Protein AF-A0AAN6FMN4-F1 (afdb_monomer_lite)

Secondary structure (DSSP, 8-state):
-PPPPPPTT-GGGGS-S---EEEEE----TTT-TTHHHHHHHHHHHHHH-SSPPSEEEEEEE--HHHHHHHHHHHTTT--EEEEEEETTEEEEEEEEESS---------------S--TTS---S---

Organism: NCBI:txid329885

InterPro domains:
  IPR005135 Endonuclease/exonuclease/phosphatase [PF03372] (22-122)
  IPR036691 Endonuclease/exonuclease/phosphatase superfamily [G3DSA:3.60.10.10] (15-127)
  IPR036691 Endonuclease/exonuclease/phosphatase superfamily [SSF56219] (17-119)
  IPR038772 Sphingomyelinase C/Sphingomyelin phosphodiesterase 2-like [PTHR16320] (18-121)

Radius of gyration: 19.5 Å; chains: 1; bounding box: 45×34×64 Å

Foldseek 3Di:
DDDDPPDPPDCVVVDDPDAAEEEDELLQPPPPDDCSLVSLLVVLQCQQPDPVHHAKYKYAQQWDPVSVVSSCVSCCVRFVDKDFAQDPPITPRIMMTGNDHDPDDDDDDDPPPDDPDPPDDPDPDDDD

pLDDT: mean 77.31, std 17.53, range [31.77, 95.56]

Sequence (128 aa):
MAAHPPNPNNPLLHLPPSLRIISLNCWGLKFISTHRSARLLEIGRQLAQASPTPTLVGFQECWTQADYLAIRSLTTHILPYGKFYYSGIFGSGLAILSKWPIEESSMYRYPLNGRPSAFHRGDWRRLR

Structure (mmCIF, N/CA/C/O backbone):
data_AF-A0AAN6FMN4-F1
#
_entry.id   AF-A0AAN6FMN4-F1
#
loop_
_atom_site.group_PDB
_atom_site.id
_atom_site.type_symbol
_atom_site.label_atom_id
_atom_site.label_alt_id
_atom_site.label_comp_id
_atom_site.label_asym_id
_atom_site.label_entity_id
_atom_site.label_seq_id
_atom_site.pdbx_PDB_ins_code
_atom_site.Cartn_x
_atom_site.Cartn_y
_atom_site.Cartn_z
_atom_site.occupancy
_atom_site.B_iso_or_equiv
_atom_site.auth_seq_id
_atom_site.auth_comp_id
_atom_site.auth_asym_id
_atom_site.auth_atom_id
_atom_site.pdbx_PDB_model_num
ATOM 1 N N . MET A 1 1 ? -18.880 19.811 42.339 1.00 45.03 1 MET A N 1
ATOM 2 C CA . MET A 1 1 ? -19.208 19.923 40.902 1.00 45.03 1 MET A CA 1
ATOM 3 C C . MET A 1 1 ? -19.168 18.519 40.317 1.00 45.03 1 MET A C 1
ATOM 5 O O . MET A 1 1 ? -18.083 17.992 40.127 1.00 45.03 1 MET A O 1
ATOM 9 N N . ALA A 1 2 ? -20.318 17.857 40.172 1.00 47.09 2 ALA A N 1
ATOM 10 C CA . ALA A 1 2 ? -20.364 16.516 39.590 1.00 47.09 2 ALA A CA 1
ATOM 11 C C . ALA A 1 2 ? -20.153 16.634 38.075 1.00 47.09 2 ALA A C 1
ATOM 13 O O . ALA A 1 2 ? -20.878 17.378 37.415 1.00 47.09 2 ALA A O 1
ATOM 14 N N . ALA A 1 3 ? -19.137 15.954 37.541 1.00 62.28 3 ALA A N 1
ATOM 15 C CA . ALA A 1 3 ? -18.932 15.855 36.103 1.00 62.28 3 ALA A CA 1
ATOM 16 C C . ALA A 1 3 ? -20.170 15.198 35.476 1.00 62.28 3 ALA A C 1
ATOM 18 O O . ALA A 1 3 ? -20.611 14.137 35.918 1.00 62.28 3 ALA A O 1
ATOM 19 N N . HIS A 1 4 ? -20.762 15.863 34.488 1.00 66.44 4 HIS A N 1
ATOM 20 C CA . HIS A 1 4 ? -21.907 15.346 33.748 1.00 66.44 4 HIS A CA 1
ATOM 21 C C . HIS A 1 4 ? -21.493 14.020 33.075 1.00 66.44 4 HIS A C 1
ATOM 23 O O . HIS A 1 4 ? -20.411 13.986 32.478 1.00 66.44 4 HIS A O 1
ATOM 29 N N . PRO A 1 5 ? -22.272 12.923 33.188 1.00 72.62 5 PRO A N 1
ATOM 30 C CA . PRO A 1 5 ? -21.923 11.664 32.542 1.00 72.62 5 PRO A CA 1
ATOM 31 C C . PRO A 1 5 ? -21.709 11.870 31.035 1.00 72.62 5 PRO A C 1
ATOM 33 O O . PRO A 1 5 ? -22.472 12.612 30.407 1.00 72.62 5 PRO A O 1
ATOM 36 N N . PRO A 1 6 ? -20.673 11.246 30.446 1.00 69.62 6 PRO A N 1
ATOM 37 C CA . PRO A 1 6 ? -20.399 11.377 29.024 1.00 69.62 6 PRO A CA 1
ATOM 38 C C . PRO A 1 6 ? -21.609 10.899 28.220 1.00 69.62 6 PRO A C 1
ATOM 40 O O . PRO A 1 6 ? -22.190 9.854 28.511 1.00 69.62 6 PRO A O 1
ATOM 43 N N . ASN A 1 7 ? -21.993 11.683 27.211 1.00 77.31 7 ASN A N 1
ATOM 44 C CA . ASN A 1 7 ? -23.102 11.359 26.321 1.00 77.31 7 ASN A CA 1
ATOM 45 C C . ASN A 1 7 ? -22.858 9.973 25.680 1.00 77.31 7 ASN A C 1
ATOM 47 O O . ASN A 1 7 ? -21.845 9.818 24.990 1.00 77.31 7 ASN A O 1
ATOM 51 N N . PRO A 1 8 ? -23.756 8.984 25.865 1.00 72.81 8 PRO A N 1
ATOM 52 C CA . PRO A 1 8 ? -23.587 7.636 25.316 1.00 72.81 8 PRO A CA 1
ATOM 53 C C . PRO A 1 8 ? -23.570 7.608 23.780 1.00 72.81 8 PRO A C 1
ATOM 55 O O . PRO A 1 8 ? -23.083 6.647 23.199 1.00 72.81 8 PRO A O 1
ATOM 58 N N . ASN A 1 9 ? -24.029 8.679 23.124 1.00 76.69 9 ASN A N 1
ATOM 59 C CA . ASN A 1 9 ? -23.994 8.840 21.670 1.00 76.69 9 ASN A CA 1
ATOM 60 C C . ASN A 1 9 ? -22.739 9.570 21.166 1.00 76.69 9 ASN A C 1
ATOM 62 O O . ASN A 1 9 ? -22.726 10.051 20.034 1.00 76.69 9 ASN A O 1
ATOM 66 N N . ASN A 1 10 ? -21.696 9.724 21.989 1.00 79.06 10 ASN A N 1
ATOM 67 C CA . ASN A 1 10 ? -20.460 10.352 21.540 1.00 79.06 10 ASN A CA 1
ATOM 68 C C . ASN A 1 10 ? -19.696 9.394 20.601 1.00 79.06 10 ASN A C 1
ATOM 70 O O . ASN A 1 10 ? -19.172 8.384 21.076 1.00 79.06 10 ASN A O 1
ATOM 74 N N . PRO A 1 11 ? -19.552 9.704 19.296 1.00 70.44 11 PRO A N 1
ATOM 75 C CA . PRO A 1 11 ? -18.855 8.832 18.349 1.00 70.44 11 PRO A CA 1
ATOM 76 C C . PRO A 1 11 ? -17.380 8.617 18.716 1.00 70.44 11 PRO A C 1
ATOM 78 O O . PRO A 1 11 ? -16.790 7.614 18.318 1.00 70.44 11 PRO A O 1
ATOM 81 N N . LEU A 1 12 ? -16.792 9.505 19.528 1.00 71.25 12 LEU A N 1
ATOM 82 C CA . LEU A 1 12 ? -15.428 9.345 20.029 1.00 71.25 12 LEU A CA 1
ATOM 83 C C . LEU A 1 12 ? -15.269 8.133 20.964 1.00 71.25 12 LEU A C 1
ATOM 85 O O . LEU A 1 12 ? -14.162 7.617 21.084 1.00 71.25 12 LEU A O 1
ATOM 89 N N . LEU A 1 13 ? -16.354 7.646 21.582 1.00 69.06 13 LEU A N 1
ATOM 90 C CA . LEU A 1 13 ? -16.347 6.430 22.409 1.00 69.06 13 LEU A CA 1
ATOM 91 C C . LEU A 1 13 ? -16.234 5.141 21.573 1.00 69.06 13 LEU A C 1
ATOM 93 O O . LEU A 1 13 ? -15.883 4.096 22.115 1.00 69.06 13 LEU A O 1
ATOM 97 N N . HIS A 1 14 ? -16.509 5.207 20.265 1.00 70.94 14 HIS A N 1
ATOM 98 C CA . HIS A 1 14 ? -16.454 4.067 19.341 1.00 70.94 14 HIS A CA 1
ATOM 99 C C . HIS A 1 14 ? -15.178 4.028 18.488 1.00 70.94 14 HIS A C 1
ATOM 101 O O . HIS A 1 14 ? -15.009 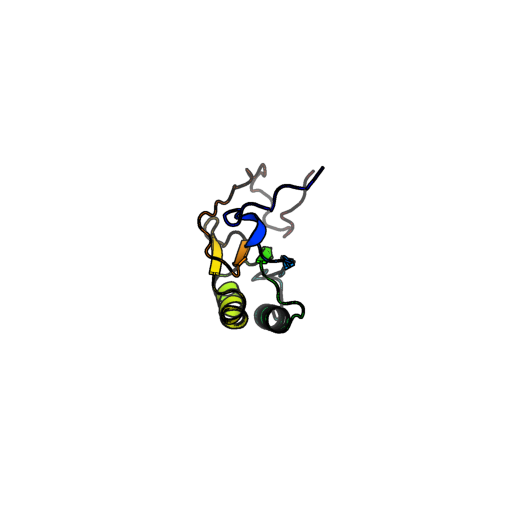3.118 17.672 1.00 70.94 14 HIS A O 1
ATOM 107 N N . LEU A 1 15 ? -14.278 5.003 18.648 1.00 74.56 15 LEU A N 1
ATOM 108 C CA . LEU A 1 15 ? -13.021 5.032 17.909 1.00 74.56 15 LEU A CA 1
ATOM 109 C C . LEU A 1 15 ? -12.096 3.891 18.359 1.00 74.56 15 LEU A C 1
ATOM 111 O O . LEU A 1 15 ? -12.037 3.568 19.548 1.00 74.56 15 LEU A O 1
ATOM 115 N N . PRO A 1 16 ? -11.338 3.283 17.428 1.00 73.56 16 PRO A N 1
ATOM 116 C CA . PRO A 1 16 ? -10.345 2.291 17.796 1.00 73.56 16 PRO A CA 1
ATOM 117 C C . PRO A 1 16 ? -9.306 2.918 18.743 1.00 73.56 16 PRO A C 1
ATOM 119 O O . PRO A 1 16 ? -8.842 4.032 18.492 1.00 73.56 16 PRO A O 1
ATOM 122 N N . PRO A 1 17 ? -8.892 2.202 19.802 1.00 77.19 17 PRO A N 1
ATOM 123 C CA . PRO A 1 17 ? -7.992 2.739 20.824 1.00 77.19 17 PRO A CA 1
ATOM 124 C C . PRO A 1 17 ? -6.565 2.978 20.306 1.00 77.19 17 PRO A C 1
ATOM 126 O O . PRO A 1 17 ? -5.790 3.688 20.941 1.00 77.19 17 PRO A O 1
ATOM 129 N N . SER A 1 18 ? -6.195 2.382 19.167 1.00 84.75 18 SER A N 1
ATOM 130 C CA . SER A 1 18 ? -4.892 2.572 18.535 1.00 84.75 18 SER A CA 1
ATOM 131 C C . SER A 1 18 ? -4.961 2.439 17.012 1.00 84.75 18 SER A C 1
ATOM 133 O O . SER A 1 18 ? -5.748 1.666 16.458 1.00 84.75 18 SER A O 1
ATOM 135 N N . LEU A 1 19 ? -4.110 3.211 16.332 1.00 89.44 19 LEU A N 1
ATOM 136 C CA . LEU A 1 19 ? -3.952 3.212 14.882 1.00 89.44 19 LEU A CA 1
ATOM 137 C C . LEU A 1 19 ? -2.482 2.942 14.551 1.00 89.44 19 LEU A C 1
ATOM 139 O O . LEU A 1 19 ? -1.598 3.649 15.035 1.00 89.44 19 LEU A O 1
ATOM 143 N N . ARG A 1 20 ? -2.211 1.938 13.713 1.00 92.25 20 ARG A N 1
ATOM 144 C CA . ARG A 1 20 ? -0.854 1.623 13.250 1.00 92.25 20 ARG A CA 1
ATOM 145 C C . ARG A 1 20 ? -0.756 1.853 11.751 1.00 92.25 20 ARG A C 1
ATOM 147 O O . ARG A 1 20 ? -1.309 1.089 10.959 1.00 92.25 20 ARG A O 1
ATOM 154 N N . ILE A 1 21 ? -0.024 2.897 11.379 1.00 93.94 21 ILE A N 1
ATOM 155 C CA . ILE A 1 21 ? 0.197 3.285 9.987 1.00 93.94 21 ILE A CA 1
ATOM 156 C C . ILE A 1 21 ? 1.616 2.900 9.576 1.00 93.94 21 ILE A C 1
ATOM 158 O O . ILE A 1 21 ? 2.574 3.215 10.279 1.00 93.94 21 ILE A O 1
ATOM 162 N N . ILE A 1 22 ? 1.752 2.244 8.427 1.00 94.50 22 ILE A N 1
ATOM 163 C CA . ILE A 1 22 ? 3.045 1.959 7.799 1.00 94.50 22 ILE A CA 1
ATOM 164 C C . ILE A 1 22 ? 3.127 2.729 6.486 1.00 94.50 22 ILE A C 1
ATOM 166 O O . ILE A 1 22 ? 2.208 2.677 5.676 1.00 94.50 22 ILE A O 1
ATOM 170 N N . SER A 1 23 ? 4.247 3.406 6.255 1.00 93.94 23 SER A N 1
ATOM 171 C CA . SER A 1 23 ? 4.612 3.949 4.948 1.00 93.94 23 SER A CA 1
ATOM 172 C C . SER A 1 23 ? 5.890 3.259 4.495 1.00 93.94 23 SER A C 1
ATOM 174 O O . SER A 1 23 ? 6.888 3.305 5.214 1.00 93.94 23 SER A O 1
ATOM 176 N N . LEU A 1 24 ? 5.856 2.589 3.344 1.00 92.31 24 LEU A N 1
ATOM 177 C CA . LEU A 1 24 ? 6.972 1.788 2.856 1.00 92.31 24 LEU A CA 1
ATOM 178 C C . LEU A 1 24 ? 7.262 2.064 1.383 1.00 92.31 24 LEU A C 1
ATOM 180 O O . LEU A 1 24 ? 6.424 1.841 0.510 1.00 92.31 24 LEU A O 1
ATOM 184 N N . ASN A 1 25 ? 8.507 2.434 1.102 1.00 89.44 25 ASN A N 1
ATOM 185 C CA . ASN A 1 25 ? 9.040 2.412 -0.247 1.00 89.44 25 ASN A CA 1
ATOM 186 C C . ASN A 1 25 ? 9.473 0.981 -0.598 1.00 89.44 25 ASN A C 1
ATOM 188 O O . ASN A 1 25 ? 10.341 0.405 0.056 1.00 89.44 25 ASN A O 1
ATOM 192 N N . CYS A 1 26 ? 8.851 0.394 -1.619 1.00 82.69 26 CYS A N 1
ATOM 193 C CA . CYS A 1 26 ? 9.054 -1.005 -1.986 1.00 82.69 26 CYS A CA 1
ATOM 194 C C . CYS A 1 26 ? 10.129 -1.217 -3.060 1.00 82.69 26 CYS A C 1
ATOM 196 O O . CYS A 1 26 ? 10.473 -2.366 -3.364 1.00 82.69 26 CYS A O 1
ATOM 198 N N . TRP A 1 27 ? 10.666 -0.137 -3.638 1.00 78.00 27 TRP A N 1
ATOM 199 C CA . TRP A 1 27 ? 11.674 -0.178 -4.698 1.00 78.00 27 TRP A CA 1
ATOM 200 C C . TRP A 1 27 ? 11.295 -1.148 -5.835 1.00 78.00 27 TRP A C 1
ATOM 202 O O . TRP A 1 27 ? 12.058 -2.043 -6.207 1.00 78.00 27 TRP A O 1
ATOM 212 N N . GLY A 1 28 ? 10.086 -1.027 -6.385 1.00 65.25 28 GLY A N 1
ATOM 213 C CA . GLY A 1 28 ? 9.547 -1.934 -7.407 1.00 65.25 28 GLY A CA 1
ATOM 214 C C . GLY A 1 28 ? 10.059 -1.681 -8.832 1.00 65.25 28 GLY A C 1
ATOM 215 O O . GLY A 1 28 ? 9.326 -1.936 -9.788 1.00 65.25 28 GLY A O 1
ATOM 216 N N . LEU A 1 29 ? 11.254 -1.106 -9.014 1.00 69.25 29 LEU A N 1
ATOM 217 C CA . LEU A 1 29 ? 11.752 -0.689 -10.333 1.00 69.25 29 LEU A CA 1
ATOM 218 C C . LEU A 1 29 ? 11.917 -1.902 -11.262 1.00 69.25 29 LEU A C 1
ATOM 220 O O . LEU A 1 29 ? 12.803 -2.740 -11.078 1.00 69.25 29 LEU A O 1
ATOM 224 N N . LYS A 1 30 ? 11.053 -1.975 -12.286 1.00 57.81 30 LYS A N 1
ATOM 225 C CA . LYS A 1 30 ? 10.892 -3.130 -13.187 1.00 57.81 30 LYS A CA 1
ATOM 226 C C . LYS A 1 30 ? 12.169 -3.526 -13.943 1.00 57.81 30 LYS A C 1
ATOM 228 O O . LYS A 1 30 ? 12.294 -4.694 -14.292 1.00 57.81 30 LYS A O 1
ATOM 233 N N . PHE A 1 31 ? 13.100 -2.594 -14.156 1.00 53.56 31 PHE A N 1
ATOM 234 C CA . PHE A 1 31 ? 14.268 -2.781 -15.029 1.00 53.56 31 PHE A CA 1
ATOM 235 C C . PHE A 1 31 ? 15.629 -2.763 -14.318 1.00 53.56 31 PHE A C 1
ATOM 237 O O . PHE A 1 31 ? 16.641 -2.970 -14.973 1.00 53.56 31 PHE A O 1
ATOM 244 N N . ILE A 1 32 ? 15.670 -2.525 -13.001 1.00 57.44 32 ILE A N 1
ATOM 245 C CA . ILE A 1 32 ? 16.935 -2.391 -12.248 1.00 57.44 32 ILE A CA 1
ATOM 246 C C . ILE A 1 32 ? 17.038 -3.431 -11.119 1.00 57.44 32 ILE A C 1
ATOM 248 O O . ILE A 1 32 ? 18.135 -3.815 -10.731 1.00 57.44 32 ILE A O 1
ATOM 252 N N . SER A 1 33 ? 15.914 -3.933 -10.592 1.00 57.47 33 SER A N 1
ATOM 253 C CA . SER A 1 33 ? 15.930 -4.822 -9.424 1.00 57.47 33 SER A CA 1
ATOM 254 C C . SER A 1 33 ? 15.858 -6.301 -9.818 1.00 57.47 33 SER A C 1
ATOM 256 O O . SER A 1 33 ? 14.782 -6.838 -10.103 1.00 57.47 33 SER A O 1
ATOM 258 N N . THR A 1 34 ? 17.000 -6.985 -9.770 1.00 54.94 34 THR A N 1
ATOM 259 C CA . THR A 1 34 ? 17.076 -8.452 -9.724 1.00 54.94 34 THR A CA 1
ATOM 260 C C . THR A 1 34 ? 16.316 -8.934 -8.473 1.00 54.94 34 THR A C 1
ATOM 262 O O . THR A 1 34 ? 16.477 -8.368 -7.395 1.00 54.94 34 THR A O 1
ATOM 265 N N . HIS A 1 35 ? 15.430 -9.929 -8.606 1.00 68.75 35 HIS A N 1
ATOM 266 C CA . HIS A 1 35 ? 14.561 -10.468 -7.532 1.00 68.75 35 HIS A CA 1
ATOM 267 C C . HIS A 1 35 ? 13.411 -9.577 -7.007 1.00 68.75 35 HIS A C 1
ATOM 269 O O . HIS A 1 35 ? 12.902 -9.825 -5.909 1.00 68.75 35 HIS A O 1
ATOM 275 N N . ARG A 1 36 ? 12.920 -8.600 -7.789 1.00 74.94 36 ARG A N 1
ATOM 276 C CA . ARG A 1 36 ? 11.758 -7.751 -7.424 1.00 74.94 36 ARG A CA 1
ATOM 277 C C . ARG A 1 36 ? 10.579 -8.539 -6.830 1.00 74.94 36 ARG A C 1
ATOM 279 O O . ARG A 1 36 ? 10.125 -8.221 -5.736 1.00 74.94 36 ARG A O 1
ATOM 286 N N . SER A 1 37 ? 10.110 -9.577 -7.525 1.00 77.25 37 SER A N 1
ATOM 287 C CA . SER A 1 37 ? 8.925 -10.340 -7.109 1.00 77.25 37 SER A CA 1
ATOM 288 C C . SER A 1 37 ? 9.116 -11.033 -5.758 1.00 77.25 37 SER A C 1
ATOM 290 O O . SER A 1 37 ? 8.210 -11.018 -4.933 1.00 77.25 37 SER A O 1
ATOM 292 N N . ALA A 1 38 ? 10.304 -11.593 -5.503 1.00 83.38 38 ALA A N 1
ATOM 293 C CA . ALA A 1 38 ? 10.608 -12.257 -4.236 1.00 83.38 38 ALA A CA 1
ATOM 294 C C . ALA A 1 38 ? 10.595 -11.262 -3.066 1.00 83.38 38 ALA A C 1
ATOM 296 O O . ALA A 1 38 ? 9.994 -11.543 -2.032 1.00 83.38 38 ALA A O 1
ATOM 297 N N . ARG A 1 39 ? 11.175 -10.066 -3.252 1.00 85.25 39 ARG A N 1
ATOM 298 C CA . ARG A 1 39 ? 11.159 -9.019 -2.218 1.00 85.25 39 ARG A CA 1
ATOM 299 C C . ARG A 1 39 ? 9.751 -8.542 -1.893 1.00 85.25 39 ARG A C 1
ATOM 301 O O . ARG A 1 39 ? 9.430 -8.373 -0.724 1.00 85.25 39 ARG A O 1
ATOM 308 N N . LEU A 1 40 ? 8.913 -8.312 -2.903 1.00 85.62 40 LEU A N 1
ATOM 309 C CA . LEU A 1 40 ? 7.554 -7.819 -2.664 1.00 85.62 40 LEU A CA 1
ATOM 310 C C . LEU A 1 40 ? 6.654 -8.870 -2.017 1.00 85.62 40 LEU A C 1
ATOM 312 O O . LEU A 1 40 ? 5.851 -8.530 -1.151 1.00 85.62 40 LEU A O 1
ATOM 316 N N . LEU A 1 41 ? 6.829 -10.142 -2.378 1.00 88.56 41 LEU A N 1
ATOM 317 C CA . LEU A 1 41 ? 6.174 -11.247 -1.681 1.00 88.56 41 LEU A CA 1
ATOM 318 C C . LEU A 1 41 ? 6.591 -11.301 -0.210 1.00 88.56 41 LEU A C 1
ATOM 320 O O . LEU A 1 41 ? 5.733 -11.455 0.658 1.00 88.56 41 LEU A O 1
ATOM 324 N N . GLU A 1 42 ? 7.882 -11.129 0.079 1.00 90.44 42 GLU A N 1
ATOM 325 C CA . GLU A 1 42 ? 8.365 -11.121 1.459 1.00 90.44 42 GLU A CA 1
ATOM 326 C C . GLU A 1 42 ? 7.860 -9.905 2.240 1.00 90.44 42 GLU A C 1
ATOM 328 O O . GLU A 1 42 ? 7.391 -10.054 3.362 1.00 90.44 42 GLU A O 1
ATOM 333 N N . ILE A 1 43 ? 7.825 -8.719 1.627 1.00 90.12 43 ILE A N 1
ATOM 334 C CA . ILE A 1 43 ? 7.197 -7.531 2.226 1.00 90.12 43 ILE A CA 1
ATOM 335 C C . ILE A 1 43 ? 5.733 -7.816 2.584 1.00 90.12 43 ILE A C 1
ATOM 337 O O . ILE A 1 43 ? 5.301 -7.499 3.691 1.00 90.12 43 ILE A O 1
ATOM 341 N N . GLY A 1 44 ? 4.973 -8.446 1.684 1.00 90.69 44 GLY A N 1
ATOM 342 C CA . GLY A 1 44 ? 3.592 -8.845 1.959 1.00 90.69 44 GLY A CA 1
ATOM 343 C C . GLY A 1 44 ? 3.476 -9.817 3.139 1.00 90.69 44 GLY A C 1
ATOM 344 O O . GLY A 1 44 ? 2.603 -9.640 3.990 1.00 90.69 44 GLY A O 1
ATOM 345 N N . ARG A 1 45 ? 4.380 -10.801 3.238 1.00 92.62 45 ARG A N 1
ATOM 346 C CA . ARG A 1 45 ? 4.433 -11.744 4.371 1.00 92.62 45 ARG A CA 1
ATOM 347 C C . ARG A 1 45 ? 4.765 -11.058 5.692 1.00 92.62 45 ARG A C 1
ATOM 349 O O . ARG A 1 45 ? 4.065 -11.280 6.677 1.00 92.62 45 ARG A O 1
ATOM 356 N N . GLN A 1 46 ? 5.776 -10.196 5.700 1.00 93.19 46 GLN A N 1
ATOM 357 C CA . GLN A 1 46 ? 6.177 -9.432 6.882 1.00 93.19 46 GLN A CA 1
ATOM 358 C C . GLN A 1 46 ? 5.041 -8.526 7.365 1.00 93.19 46 GLN A C 1
ATOM 360 O O . GLN A 1 46 ? 4.783 -8.444 8.560 1.00 93.19 46 GLN A O 1
ATOM 365 N N . LEU A 1 47 ? 4.301 -7.894 6.447 1.00 91.88 47 LEU A N 1
ATOM 366 C CA . LEU A 1 47 ? 3.128 -7.088 6.797 1.00 91.88 47 LEU A CA 1
ATOM 367 C C . LEU A 1 47 ? 1.992 -7.924 7.394 1.00 91.88 47 LEU A C 1
ATOM 369 O O . LEU A 1 47 ? 1.370 -7.482 8.357 1.00 91.88 47 LEU A O 1
ATOM 373 N N . ALA A 1 48 ? 1.741 -9.116 6.848 1.00 91.62 48 ALA A N 1
ATOM 374 C CA . ALA A 1 48 ? 0.739 -10.047 7.361 1.00 91.62 48 ALA A CA 1
ATOM 375 C C . ALA A 1 48 ? 1.065 -10.559 8.775 1.00 91.62 48 ALA A C 1
ATOM 377 O O . ALA A 1 48 ? 0.167 -10.708 9.599 1.00 91.62 48 ALA A O 1
ATOM 378 N N . GLN A 1 49 ? 2.345 -10.807 9.064 1.00 92.44 49 GLN A N 1
ATOM 379 C CA . GLN A 1 49 ? 2.808 -11.343 10.350 1.00 92.44 49 GLN A CA 1
ATOM 380 C C . GLN A 1 49 ? 3.184 -10.260 11.369 1.00 92.44 49 GLN A C 1
ATOM 382 O O . GLN A 1 49 ? 3.481 -10.574 12.522 1.00 92.44 49 GLN A O 1
ATOM 387 N N . ALA A 1 50 ? 3.190 -8.985 10.971 1.00 90.81 50 ALA A N 1
ATOM 388 C CA . ALA A 1 50 ? 3.623 -7.908 11.843 1.00 90.81 50 ALA A CA 1
ATOM 389 C C . ALA A 1 50 ? 2.711 -7.780 13.073 1.00 90.81 50 ALA A C 1
ATOM 391 O O . ALA A 1 50 ? 1.500 -7.583 12.957 1.00 90.81 50 ALA A O 1
ATOM 392 N N . SER A 1 51 ? 3.330 -7.799 14.253 1.00 88.19 51 SER A N 1
ATOM 393 C CA . SER A 1 51 ? 2.693 -7.487 15.530 1.00 88.19 51 SER A CA 1
ATOM 394 C C . SER A 1 51 ? 3.297 -6.196 16.094 1.00 88.19 51 SER A C 1
ATOM 396 O O . SER A 1 51 ? 4.523 -6.111 16.196 1.00 88.19 51 SER A O 1
ATOM 398 N N . PRO A 1 52 ? 2.493 -5.169 16.431 1.00 89.44 52 PRO A N 1
ATOM 399 C CA . PRO A 1 52 ? 1.029 -5.101 16.330 1.00 89.44 52 PRO A CA 1
ATOM 400 C C . PRO A 1 52 ? 0.531 -5.055 14.876 1.00 89.44 52 PRO A C 1
ATOM 402 O O . PRO A 1 52 ? 1.218 -4.515 14.014 1.00 89.44 52 PRO A O 1
ATOM 405 N N . THR A 1 53 ? -0.667 -5.564 14.581 1.00 91.06 53 THR A N 1
ATOM 406 C CA . THR A 1 53 ? -1.206 -5.581 13.206 1.00 91.06 53 THR A CA 1
ATOM 407 C C . THR A 1 53 ? -1.371 -4.161 12.645 1.00 91.06 53 THR A C 1
ATOM 409 O O . THR A 1 53 ? -1.939 -3.300 13.322 1.00 91.06 53 THR A O 1
ATOM 412 N N . PRO A 1 54 ? -0.881 -3.872 11.424 1.00 93.19 54 PRO A N 1
ATOM 413 C CA . PRO A 1 54 ? -1.087 -2.572 10.800 1.00 93.19 54 PRO A CA 1
ATOM 414 C C . PRO A 1 54 ? -2.556 -2.371 10.413 1.00 93.19 54 PRO A C 1
ATOM 416 O O . PRO A 1 54 ? -3.226 -3.296 9.963 1.00 93.19 54 PRO A O 1
ATOM 419 N N . THR A 1 55 ? -3.050 -1.144 10.563 1.00 93.69 55 THR A N 1
ATOM 420 C CA . THR A 1 55 ? -4.419 -0.751 10.188 1.00 93.69 55 THR A CA 1
ATOM 421 C C . THR A 1 55 ? -4.467 0.013 8.866 1.00 93.69 55 THR A C 1
ATOM 423 O O . THR A 1 55 ? -5.503 0.025 8.201 1.00 93.69 55 THR A O 1
ATOM 426 N N . LEU A 1 56 ? -3.352 0.640 8.479 1.00 94.00 56 LEU A N 1
ATOM 427 C CA . LEU A 1 56 ? -3.184 1.343 7.210 1.00 94.00 56 LEU A CA 1
ATOM 428 C C . LEU A 1 56 ? -1.750 1.151 6.705 1.00 94.00 56 LEU A C 1
ATOM 430 O O . LEU A 1 56 ? -0.796 1.296 7.470 1.00 94.00 56 LEU A O 1
ATOM 434 N N . VAL A 1 57 ? -1.590 0.842 5.422 1.00 95.56 57 VAL A N 1
ATOM 435 C CA . VAL A 1 57 ? -0.281 0.696 4.776 1.00 95.56 57 VAL A CA 1
ATOM 436 C C . VAL A 1 57 ? -0.267 1.495 3.481 1.00 95.56 57 VAL A C 1
ATOM 438 O O . VAL A 1 57 ? -1.092 1.268 2.600 1.00 95.56 57 VAL A O 1
ATOM 441 N N . GLY A 1 58 ? 0.672 2.426 3.359 1.00 94.38 58 GLY A N 1
ATOM 442 C CA . GLY A 1 58 ? 0.965 3.160 2.134 1.00 94.38 58 GLY A CA 1
ATOM 443 C C . GLY A 1 58 ? 2.243 2.639 1.486 1.00 94.38 58 GLY A C 1
ATOM 444 O O . GLY A 1 58 ? 3.266 2.493 2.150 1.00 94.38 58 GLY A O 1
ATOM 445 N N . PHE A 1 59 ? 2.191 2.391 0.184 1.00 92.88 59 PHE A N 1
ATOM 446 C CA . PHE A 1 59 ? 3.319 1.944 -0.619 1.00 92.88 59 PHE A CA 1
ATOM 447 C C . PHE A 1 59 ? 3.801 3.041 -1.561 1.00 92.88 59 PHE A C 1
ATOM 449 O O . PHE A 1 59 ? 2.992 3.683 -2.235 1.00 92.88 59 PHE A O 1
ATOM 456 N N . GLN A 1 60 ? 5.120 3.200 -1.650 1.00 91.00 60 GLN A N 1
ATOM 457 C CA . GLN A 1 60 ? 5.795 3.992 -2.676 1.00 91.00 60 GLN A CA 1
ATOM 458 C C . GLN A 1 60 ? 6.637 3.096 -3.584 1.00 91.00 60 GLN A C 1
ATOM 460 O O . GLN A 1 60 ? 7.073 2.015 -3.195 1.00 91.00 60 GLN A O 1
ATOM 465 N N . GLU A 1 61 ? 6.861 3.561 -4.811 1.00 86.81 61 GLU A N 1
ATOM 466 C CA . GLU A 1 61 ? 7.560 2.818 -5.864 1.00 86.81 61 GLU A CA 1
ATOM 467 C C . GLU A 1 61 ? 6.956 1.432 -6.163 1.00 86.81 61 GLU A C 1
ATOM 469 O O . GLU A 1 61 ? 7.651 0.515 -6.602 1.00 86.81 61 GLU A O 1
ATOM 474 N N . CYS A 1 62 ? 5.646 1.267 -5.963 1.00 85.75 62 CYS A N 1
ATOM 475 C CA . CYS A 1 62 ? 4.892 0.095 -6.403 1.00 85.75 62 CYS A CA 1
ATOM 476 C C . CYS A 1 62 ? 4.475 0.284 -7.871 1.00 85.75 62 CYS A C 1
ATOM 478 O O . CYS A 1 62 ? 3.410 0.818 -8.175 1.00 85.75 62 CYS A O 1
ATOM 480 N N . TRP A 1 63 ? 5.368 -0.063 -8.799 1.00 82.88 63 TRP A N 1
ATOM 481 C CA . TRP A 1 63 ? 5.229 0.315 -10.212 1.00 82.88 63 TRP A CA 1
ATOM 482 C C . TRP A 1 63 ? 4.286 -0.571 -11.027 1.00 82.88 63 TRP A C 1
ATOM 484 O O . TRP A 1 63 ? 3.765 -0.116 -12.047 1.00 82.88 63 TRP A O 1
ATOM 494 N N . THR A 1 64 ? 4.077 -1.828 -10.625 1.00 82.88 64 THR A N 1
ATOM 495 C CA . THR A 1 64 ? 3.301 -2.791 -11.417 1.00 82.88 64 THR A CA 1
ATOM 496 C C . THR A 1 64 ? 2.075 -3.300 -10.667 1.00 82.88 64 THR A C 1
ATOM 498 O O . THR A 1 64 ? 2.098 -3.514 -9.457 1.00 82.88 64 THR A O 1
ATOM 501 N N . GLN A 1 65 ? 0.990 -3.533 -11.407 1.00 85.38 65 GLN A N 1
ATOM 502 C CA . GLN A 1 65 ? -0.242 -4.073 -10.836 1.00 85.38 65 GLN A CA 1
ATOM 503 C C . GLN A 1 65 ? -0.057 -5.509 -10.328 1.00 85.38 65 GLN A C 1
ATOM 505 O O . GLN A 1 65 ? -0.633 -5.869 -9.309 1.00 85.38 65 GLN A O 1
ATOM 510 N N . ALA A 1 66 ? 0.765 -6.319 -11.002 1.00 85.31 66 ALA A N 1
ATOM 511 C CA . ALA A 1 66 ? 1.057 -7.688 -10.579 1.00 85.31 66 ALA A CA 1
ATOM 512 C C . ALA A 1 66 ? 1.703 -7.724 -9.185 1.00 85.31 66 ALA A C 1
ATOM 514 O O . ALA A 1 66 ? 1.294 -8.502 -8.327 1.00 85.31 66 ALA A O 1
ATOM 515 N N . ASP A 1 67 ? 2.659 -6.826 -8.949 1.00 85.38 67 ASP A N 1
ATOM 516 C CA . ASP A 1 67 ? 3.331 -6.660 -7.664 1.00 85.38 67 ASP A CA 1
ATOM 517 C C . ASP A 1 67 ? 2.348 -6.236 -6.555 1.00 85.38 67 ASP A C 1
ATOM 519 O O . ASP A 1 67 ? 2.338 -6.809 -5.465 1.00 85.38 67 ASP A O 1
ATOM 523 N N . TYR A 1 68 ? 1.470 -5.272 -6.852 1.00 89.69 68 TYR A N 1
ATOM 524 C CA . TYR A 1 68 ? 0.405 -4.852 -5.939 1.00 89.69 68 TYR A CA 1
ATOM 525 C C . TYR A 1 68 ? -0.570 -5.993 -5.610 1.00 89.69 68 TYR A C 1
ATOM 527 O O . TYR A 1 68 ? -0.908 -6.199 -4.445 1.00 89.69 68 TYR A O 1
ATOM 535 N N . LEU A 1 69 ? -1.016 -6.747 -6.619 1.00 90.94 69 LEU A N 1
A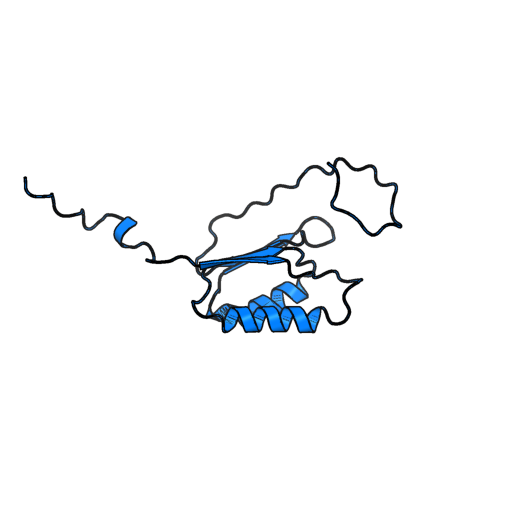TOM 536 C CA . LEU A 1 69 ? -1.941 -7.868 -6.440 1.00 90.94 69 LEU A CA 1
ATOM 537 C C . LEU A 1 69 ? -1.318 -8.988 -5.604 1.00 90.94 69 LEU A C 1
ATOM 539 O O . LEU A 1 69 ? -2.004 -9.557 -4.756 1.00 90.94 69 LEU A O 1
ATOM 543 N N . ALA A 1 70 ? -0.024 -9.263 -5.789 1.00 90.88 70 ALA A N 1
ATOM 544 C CA . ALA A 1 70 ? 0.702 -10.236 -4.981 1.00 90.88 70 ALA A CA 1
ATOM 545 C C . ALA A 1 70 ? 0.691 -9.846 -3.495 1.00 90.88 70 ALA A C 1
ATOM 547 O O . ALA A 1 70 ? 0.275 -10.646 -2.657 1.00 90.88 70 ALA A O 1
ATOM 548 N N . ILE A 1 71 ? 1.048 -8.597 -3.173 1.00 91.38 71 ILE A N 1
ATOM 549 C CA . ILE A 1 71 ? 1.009 -8.092 -1.792 1.00 91.38 71 ILE A CA 1
ATOM 550 C C . ILE A 1 71 ? -0.421 -8.144 -1.245 1.00 91.38 71 ILE A C 1
ATOM 552 O O . ILE A 1 71 ? -0.641 -8.673 -0.157 1.00 91.38 71 ILE A O 1
ATOM 556 N N . ARG A 1 72 ? -1.402 -7.667 -2.020 1.00 92.38 72 ARG A N 1
ATOM 557 C CA . ARG A 1 72 ? -2.812 -7.642 -1.615 1.00 92.38 72 ARG A CA 1
ATOM 558 C C . ARG A 1 72 ? -3.337 -9.037 -1.279 1.00 92.38 72 ARG A C 1
ATOM 560 O O . ARG A 1 72 ? -4.015 -9.187 -0.270 1.00 92.38 72 ARG A O 1
ATOM 567 N N . SER A 1 73 ? -3.007 -10.045 -2.088 1.00 92.88 73 SER A N 1
ATOM 568 C CA . SER A 1 73 ? -3.443 -11.427 -1.847 1.00 92.88 73 SER A CA 1
ATOM 569 C C . SER A 1 73 ? -2.949 -11.969 -0.502 1.00 92.88 73 SER A C 1
ATOM 571 O O . SER A 1 73 ? -3.691 -12.657 0.194 1.00 92.88 73 SER A O 1
ATOM 573 N N . LEU A 1 74 ? -1.733 -11.589 -0.096 1.00 92.69 74 LEU A N 1
ATOM 574 C CA . LEU A 1 74 ? -1.145 -11.991 1.178 1.00 92.69 74 LEU A CA 1
ATOM 575 C C . LEU A 1 74 ? -1.755 -11.222 2.350 1.00 92.69 74 LEU A C 1
ATOM 577 O O . LEU A 1 74 ? -2.000 -11.811 3.395 1.00 92.69 74 LEU A O 1
ATOM 581 N N . THR A 1 75 ? -2.034 -9.929 2.190 1.00 93.12 75 THR A N 1
ATOM 582 C CA . THR A 1 75 ? -2.510 -9.063 3.281 1.00 93.12 75 THR A CA 1
ATOM 583 C C . THR A 1 75 ? -4.034 -8.948 3.371 1.00 93.12 75 THR A C 1
ATOM 585 O O . THR A 1 75 ? -4.528 -8.274 4.268 1.00 93.12 75 THR A O 1
ATOM 588 N N . THR A 1 76 ? -4.806 -9.582 2.482 1.00 93.12 76 THR A N 1
ATOM 589 C CA . THR A 1 76 ? -6.276 -9.427 2.411 1.00 93.12 76 THR A CA 1
ATOM 590 C C . THR A 1 76 ? -6.994 -9.742 3.728 1.00 93.12 76 THR A C 1
ATOM 592 O O . THR A 1 76 ? -8.007 -9.120 4.031 1.00 93.12 76 THR A O 1
ATOM 595 N N . HIS A 1 77 ? -6.467 -10.673 4.524 1.00 92.00 77 HIS A N 1
ATOM 596 C CA . HIS A 1 77 ? -7.056 -11.082 5.801 1.00 92.00 77 HIS A CA 1
ATOM 597 C C . HIS A 1 77 ? -6.905 -10.028 6.915 1.00 92.00 77 HIS A C 1
ATOM 599 O O . HIS A 1 77 ? -7.716 -10.005 7.835 1.00 92.00 77 HIS A O 1
ATOM 605 N N . ILE A 1 78 ? -5.903 -9.141 6.827 1.00 92.81 78 ILE A N 1
ATOM 606 C CA . ILE A 1 78 ? -5.701 -8.025 7.772 1.00 92.81 78 ILE A CA 1
ATOM 607 C C . ILE A 1 78 ? -6.188 -6.681 7.216 1.00 92.81 78 ILE A C 1
ATOM 609 O O . ILE A 1 78 ? -6.706 -5.847 7.958 1.00 92.81 78 ILE A O 1
ATOM 613 N N . LEU A 1 79 ? -6.015 -6.468 5.910 1.00 93.44 79 LEU A N 1
ATOM 614 C CA . LEU A 1 79 ? -6.256 -5.217 5.197 1.00 93.44 79 LEU A CA 1
ATOM 615 C C . LEU A 1 79 ? -7.065 -5.524 3.925 1.00 93.44 79 LEU A C 1
ATOM 617 O O . LEU A 1 79 ? -6.490 -5.653 2.838 1.00 93.44 79 LEU A O 1
ATOM 621 N N . PRO A 1 80 ? -8.392 -5.699 4.044 1.00 93.75 80 PRO A N 1
ATOM 622 C CA . PRO A 1 80 ? -9.236 -6.111 2.924 1.00 93.75 80 PRO A CA 1
ATOM 623 C C . PRO A 1 80 ? -9.421 -5.011 1.869 1.00 93.75 80 PRO A C 1
ATOM 625 O O . PRO A 1 80 ? -9.615 -5.310 0.684 1.00 93.75 80 PRO A O 1
ATOM 628 N N . TYR A 1 81 ? -9.340 -3.740 2.270 1.00 94.06 81 TYR A N 1
ATOM 629 C CA . TYR A 1 81 ? -9.547 -2.606 1.377 1.00 94.06 81 TYR A CA 1
ATOM 630 C C . TYR A 1 81 ? -8.217 -2.123 0.822 1.00 94.06 81 TYR A C 1
ATOM 632 O O . TYR A 1 81 ? -7.224 -2.025 1.534 1.00 94.06 81 TYR A O 1
ATOM 640 N N . GLY A 1 82 ? -8.180 -1.791 -0.462 1.00 93.06 82 GLY A N 1
ATOM 641 C CA . GLY A 1 82 ? -6.965 -1.281 -1.069 1.00 93.06 82 GLY A CA 1
ATOM 642 C C . GLY A 1 82 ? -7.220 -0.533 -2.362 1.00 93.06 82 GLY A C 1
ATOM 643 O O . GLY A 1 82 ? -8.161 -0.834 -3.097 1.00 93.06 82 GLY A O 1
ATOM 644 N N . LYS A 1 83 ? -6.347 0.430 -2.642 1.00 92.31 83 LYS A N 1
ATOM 645 C CA . LYS A 1 83 ? -6.384 1.273 -3.831 1.00 92.31 83 LYS A CA 1
ATOM 646 C C . LYS A 1 83 ? -5.002 1.316 -4.465 1.00 92.31 83 LYS A C 1
ATOM 648 O O . LYS A 1 83 ? -4.028 1.678 -3.814 1.00 92.31 83 LYS A O 1
ATOM 653 N N . PHE A 1 84 ? -4.928 0.969 -5.743 1.00 90.38 84 PHE A N 1
ATOM 654 C CA . PHE A 1 84 ? -3.751 1.214 -6.569 1.00 90.38 84 PHE A CA 1
ATOM 655 C C . PHE A 1 84 ? -3.972 2.492 -7.377 1.00 90.38 84 PHE A C 1
ATOM 657 O O . PHE A 1 84 ? -5.046 2.674 -7.960 1.00 90.38 84 PHE A O 1
ATOM 664 N N . TYR A 1 85 ? -2.978 3.376 -7.400 1.00 87.12 85 TYR A N 1
ATOM 665 C CA . TYR A 1 85 ? -3.061 4.638 -8.122 1.00 87.12 85 TYR A CA 1
ATOM 666 C C . TYR A 1 85 ? -2.367 4.515 -9.483 1.00 87.12 85 TYR A C 1
ATOM 668 O O . TYR A 1 85 ? -1.220 4.083 -9.603 1.00 87.12 85 TYR A O 1
ATOM 676 N N . TYR A 1 86 ? -3.077 4.910 -10.536 1.00 78.94 86 TYR A N 1
ATOM 677 C CA . TYR A 1 86 ? -2.578 4.883 -11.910 1.00 78.94 86 TYR A CA 1
ATOM 678 C C . TYR A 1 86 ? -2.172 6.296 -12.340 1.00 78.94 86 TYR A C 1
ATOM 680 O O . TYR A 1 86 ? -2.922 7.245 -12.110 1.00 78.94 86 TYR A O 1
ATOM 688 N N . SER A 1 87 ? -1.012 6.458 -12.989 1.00 71.44 87 SER A N 1
ATOM 689 C CA . SER A 1 87 ? -0.645 7.735 -13.616 1.00 71.44 87 SER A CA 1
ATOM 690 C C . SER A 1 87 ? 0.025 7.539 -14.978 1.00 71.44 87 SER A C 1
ATOM 692 O O . SER A 1 87 ? 1.243 7.418 -15.080 1.00 71.44 87 SER A O 1
ATOM 694 N N . GLY A 1 88 ? -0.772 7.592 -16.046 1.00 67.06 88 GLY A N 1
ATOM 695 C CA . GLY A 1 88 ? -0.294 7.369 -17.414 1.00 67.06 88 GLY A CA 1
ATOM 696 C C . GLY A 1 88 ? -0.156 5.881 -17.754 1.00 67.06 88 GLY A C 1
ATOM 697 O O . GLY A 1 88 ? -0.909 5.061 -17.239 1.00 67.06 88 GLY A O 1
ATOM 698 N N . ILE A 1 89 ? 0.789 5.544 -18.641 1.00 57.00 89 ILE A N 1
ATOM 699 C CA . ILE A 1 89 ? 1.027 4.167 -19.131 1.00 57.00 89 ILE A CA 1
ATOM 700 C C . ILE A 1 89 ? 1.657 3.277 -18.044 1.00 57.00 89 ILE A C 1
ATOM 702 O O . ILE A 1 89 ? 1.468 2.063 -18.031 1.00 57.00 89 ILE A O 1
ATOM 706 N N . PHE A 1 90 ? 2.383 3.883 -17.105 1.00 57.25 90 PHE A N 1
ATOM 707 C CA . PHE A 1 90 ? 2.949 3.208 -15.943 1.00 57.25 90 PHE A CA 1
ATOM 708 C C . PHE A 1 90 ? 2.114 3.544 -14.696 1.00 57.25 90 PHE A C 1
ATOM 710 O O . PHE A 1 90 ? 1.492 4.605 -14.621 1.00 57.25 90 PHE A O 1
ATOM 717 N N . GLY A 1 91 ? 2.055 2.642 -13.709 1.00 65.69 91 GLY A N 1
ATOM 718 C CA . GLY A 1 91 ? 1.426 2.952 -12.420 1.00 65.69 91 GLY A CA 1
ATOM 719 C C . GLY A 1 91 ? 2.064 4.192 -11.786 1.00 65.69 91 GLY A C 1
ATOM 720 O O . GLY A 1 91 ? 3.207 4.525 -12.099 1.00 65.69 91 GLY A O 1
ATOM 721 N N . SER A 1 92 ? 1.366 4.879 -10.878 1.00 73.88 92 SER A N 1
ATOM 722 C CA . SER A 1 92 ? 1.942 6.069 -10.227 1.00 73.88 92 SER A CA 1
ATOM 723 C C . SER A 1 92 ? 3.035 5.761 -9.211 1.00 73.88 92 SER A C 1
ATOM 725 O O . SER A 1 92 ? 3.623 6.668 -8.620 1.00 73.88 92 SER A O 1
ATOM 727 N N . GLY A 1 93 ? 3.306 4.475 -8.996 1.00 83.75 93 GLY A N 1
ATOM 728 C CA . GLY A 1 93 ? 4.184 4.013 -7.940 1.00 83.75 93 GLY A CA 1
ATOM 729 C C . GLY A 1 93 ? 3.519 4.062 -6.566 1.00 83.75 93 GLY A C 1
ATOM 730 O O . GLY A 1 93 ? 4.200 3.771 -5.590 1.00 83.75 93 GLY A O 1
ATOM 731 N N . LEU A 1 94 ? 2.240 4.440 -6.458 1.00 89.81 94 LEU A N 1
ATOM 732 C CA . LEU A 1 94 ? 1.546 4.590 -5.182 1.00 89.81 94 LEU A CA 1
ATOM 733 C C . LEU A 1 94 ? 0.423 3.563 -5.041 1.00 89.81 94 LEU A C 1
ATOM 735 O O . LEU A 1 94 ? -0.373 3.346 -5.958 1.00 89.81 94 LEU A O 1
ATOM 739 N N . ALA A 1 95 ? 0.328 2.969 -3.857 1.00 92.06 95 ALA A N 1
ATOM 740 C CA . ALA A 1 95 ? -0.786 2.112 -3.478 1.00 92.06 95 ALA A CA 1
ATOM 741 C C . ALA A 1 95 ? -1.081 2.249 -1.983 1.00 92.06 95 ALA A C 1
ATOM 743 O O . ALA A 1 95 ? -0.195 2.582 -1.202 1.00 92.06 95 ALA A O 1
ATOM 744 N N . ILE A 1 96 ? -2.322 1.996 -1.587 1.00 94.19 96 ILE A N 1
ATOM 745 C CA . ILE A 1 96 ? -2.763 2.021 -0.190 1.00 94.19 96 ILE A CA 1
ATOM 746 C C . ILE A 1 96 ? -3.528 0.735 0.111 1.00 94.19 96 ILE A C 1
ATOM 748 O O . ILE A 1 96 ? -4.287 0.248 -0.729 1.00 94.19 96 ILE A O 1
ATOM 752 N N . LEU A 1 97 ? -3.337 0.205 1.315 1.00 94.88 97 LEU A N 1
ATOM 753 C CA . LEU A 1 97 ? -4.125 -0.858 1.929 1.00 94.88 97 LEU A CA 1
ATOM 754 C C . LEU A 1 97 ? -4.682 -0.366 3.265 1.00 94.88 97 LEU A C 1
ATOM 756 O O . LEU A 1 97 ? -3.977 0.295 4.021 1.00 94.88 97 LEU A O 1
ATOM 760 N N . SER A 1 98 ? -5.929 -0.704 3.562 1.00 94.19 98 SER A N 1
ATOM 761 C CA . SER A 1 98 ? -6.689 -0.221 4.712 1.00 94.19 98 SER A CA 1
ATOM 762 C C . SER A 1 98 ? -7.524 -1.343 5.325 1.00 94.19 98 SER A C 1
ATOM 764 O O . SER A 1 98 ? -8.027 -2.232 4.630 1.00 94.19 98 SER A O 1
ATOM 766 N N . LYS A 1 99 ? -7.701 -1.272 6.646 1.00 93.00 99 LYS A N 1
ATOM 767 C CA . LYS A 1 99 ? -8.633 -2.120 7.395 1.00 93.00 99 LYS A CA 1
ATOM 768 C C . LYS A 1 99 ? -10.099 -1.732 7.164 1.00 93.00 99 LYS A C 1
ATOM 770 O O . LYS A 1 99 ? -10.973 -2.591 7.236 1.00 93.00 99 LYS A O 1
ATOM 775 N N . TRP A 1 100 ? -10.360 -0.462 6.863 1.00 92.06 100 TRP A N 1
ATOM 776 C CA . TRP A 1 100 ? -11.700 0.111 6.686 1.00 92.06 100 TRP A CA 1
ATOM 777 C C . TRP A 1 100 ? -11.969 0.507 5.233 1.00 92.06 100 TRP A C 1
ATOM 779 O O . TRP A 1 100 ? -11.006 0.766 4.496 1.00 92.06 100 TRP A O 1
ATOM 789 N N . PRO A 1 101 ? -13.250 0.568 4.819 1.00 91.62 101 PRO A N 1
ATOM 790 C CA . PRO A 1 101 ? -13.616 1.009 3.481 1.00 91.62 101 PRO A CA 1
ATOM 791 C C . PRO A 1 101 ? -13.061 2.405 3.192 1.00 91.62 101 PRO A C 1
ATOM 793 O O . PRO A 1 101 ? -13.104 3.298 4.032 1.00 91.62 101 PRO A O 1
ATOM 796 N N . ILE A 1 102 ? -12.512 2.569 1.991 1.00 90.62 102 ILE A N 1
ATOM 797 C CA . ILE A 1 102 ? -12.019 3.854 1.498 1.00 90.62 102 ILE A CA 1
ATOM 798 C C . ILE A 1 102 ? -13.201 4.540 0.812 1.00 90.62 102 ILE A C 1
ATOM 800 O O . ILE A 1 102 ? -13.596 4.109 -0.271 1.00 90.62 102 ILE A O 1
ATOM 804 N N . GLU A 1 103 ? -13.766 5.567 1.446 1.00 90.44 103 GLU A N 1
ATOM 805 C CA . GLU A 1 103 ? -14.903 6.329 0.904 1.00 90.44 103 GLU A CA 1
ATOM 806 C C . GLU A 1 103 ? -14.486 7.176 -0.300 1.00 90.44 103 GLU A C 1
ATOM 808 O O . GLU A 1 103 ? -15.117 7.136 -1.354 1.00 90.44 103 GLU A O 1
ATOM 813 N N . GLU A 1 104 ? -13.362 7.881 -0.174 1.00 87.81 104 GLU A N 1
ATOM 814 C CA . GLU A 1 104 ? -12.812 8.716 -1.230 1.00 87.81 104 GLU A CA 1
ATOM 815 C C . GLU A 1 104 ? -11.289 8.567 -1.301 1.00 87.81 104 GLU A C 1
ATOM 817 O O . GLU A 1 104 ? -10.593 8.404 -0.298 1.00 87.81 104 GLU A O 1
ATOM 822 N N . SER A 1 105 ? -10.753 8.607 -2.520 1.00 87.38 105 SER A N 1
ATOM 823 C CA . SER A 1 105 ? -9.312 8.670 -2.750 1.00 87.38 105 SER A CA 1
ATOM 824 C C . SER A 1 105 ? -9.029 9.528 -3.973 1.00 87.38 105 SER A C 1
ATOM 826 O O . SER A 1 105 ? -9.540 9.256 -5.060 1.00 87.38 105 SER A O 1
ATOM 828 N N . SER A 1 106 ? -8.182 10.538 -3.810 1.00 85.06 106 SER A N 1
ATOM 829 C CA . SER A 1 106 ? -7.714 11.394 -4.895 1.00 85.06 106 SER A CA 1
ATOM 830 C C . SER A 1 106 ? -6.194 11.296 -5.026 1.00 85.06 106 SER A C 1
ATOM 832 O O . SER A 1 106 ? -5.485 10.913 -4.095 1.00 85.06 106 SER A O 1
ATOM 834 N N . MET A 1 107 ? -5.687 11.581 -6.224 1.00 81.75 107 MET A N 1
ATOM 835 C CA . MET A 1 107 ? -4.255 11.661 -6.490 1.00 81.75 107 MET A CA 1
ATOM 836 C C . MET A 1 107 ? -3.966 13.007 -7.134 1.00 81.75 107 MET A C 1
ATOM 838 O O . MET A 1 107 ? -4.442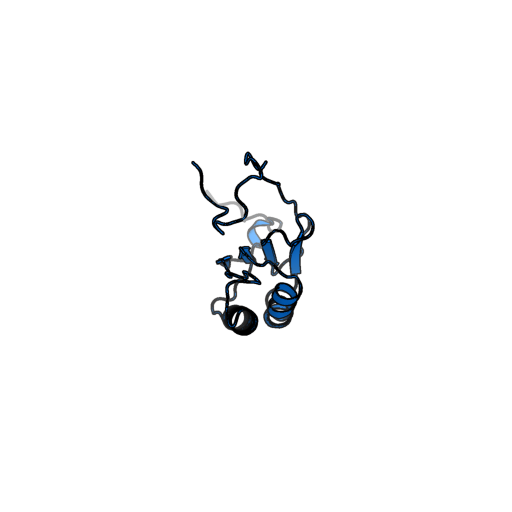 13.292 -8.232 1.00 81.75 107 MET A O 1
ATOM 842 N N . TYR A 1 108 ? -3.140 13.809 -6.472 1.00 81.88 108 TYR A N 1
ATOM 843 C CA . TYR A 1 108 ? -2.652 15.053 -7.042 1.00 81.88 108 TYR A CA 1
ATOM 844 C C . TYR A 1 108 ? -1.391 14.788 -7.868 1.00 81.88 108 TYR A C 1
ATOM 846 O O . TYR A 1 108 ? -0.396 14.260 -7.366 1.00 81.88 108 TYR A O 1
ATOM 854 N N . ARG A 1 109 ? -1.431 15.129 -9.159 1.00 75.06 109 ARG A N 1
ATOM 855 C CA . ARG A 1 109 ? -0.262 15.025 -10.039 1.00 75.06 109 ARG A CA 1
ATOM 856 C C . ARG A 1 109 ? 0.575 16.283 -9.859 1.00 75.06 109 ARG A C 1
ATOM 858 O O . ARG A 1 109 ? 0.151 17.363 -10.256 1.00 75.06 109 ARG A O 1
ATOM 865 N N . TYR A 1 110 ? 1.769 16.141 -9.294 1.00 68.12 110 TYR A N 1
ATOM 866 C CA . TYR A 1 110 ? 2.725 17.242 -9.276 1.00 68.12 110 TYR A CA 1
ATOM 867 C C . TYR A 1 110 ? 3.091 17.620 -10.722 1.00 68.12 110 TYR A C 1
ATOM 869 O O . TYR A 1 110 ? 3.460 16.726 -11.494 1.00 68.12 110 TYR A O 1
ATOM 877 N N . PRO A 1 111 ? 2.979 18.902 -11.121 1.00 62.62 111 PRO A N 1
ATOM 878 C CA . PRO A 1 111 ? 3.402 19.334 -12.445 1.00 62.62 111 PRO A CA 1
ATOM 879 C C . PRO A 1 111 ? 4.907 19.086 -12.587 1.00 62.62 111 PRO A C 1
ATOM 881 O O . PRO A 1 111 ? 5.721 19.606 -11.825 1.00 62.62 111 PRO A O 1
ATOM 884 N N . LEU A 1 112 ? 5.280 18.245 -13.551 1.00 56.78 112 LEU A N 1
ATOM 885 C CA . LEU A 1 112 ? 6.675 17.995 -13.895 1.00 56.78 112 LEU A CA 1
ATOM 886 C C . LEU A 1 112 ? 7.230 19.236 -14.604 1.00 56.78 112 LEU A C 1
ATOM 888 O O . LEU A 1 112 ? 7.038 19.406 -15.804 1.00 56.78 112 LEU A O 1
ATOM 892 N N . ASN A 1 113 ? 7.959 20.086 -13.883 1.00 47.12 113 ASN A N 1
ATOM 893 C CA . ASN A 1 113 ? 8.743 21.174 -14.478 1.00 47.12 113 ASN A CA 1
ATOM 894 C C . ASN A 1 113 ? 10.074 20.646 -15.058 1.00 47.12 113 ASN A C 1
ATOM 896 O O . ASN A 1 113 ? 11.149 21.095 -14.665 1.00 47.12 113 ASN A O 1
ATOM 900 N N . GLY A 1 114 ? 10.023 19.662 -15.964 1.00 46.66 114 GLY A N 1
ATOM 901 C CA . GLY A 1 114 ? 11.214 19.026 -16.544 1.00 46.66 114 GLY A CA 1
ATOM 902 C C . GLY A 1 114 ? 11.177 18.985 -18.072 1.00 46.66 114 GLY A C 1
ATOM 903 O O . GLY A 1 114 ? 10.245 18.438 -18.653 1.00 46.66 114 GLY A O 1
ATOM 904 N N . ARG A 1 115 ? 12.202 19.538 -18.739 1.00 43.16 115 ARG A N 1
ATOM 905 C CA . ARG A 1 115 ? 12.390 19.394 -20.194 1.00 43.16 115 ARG A CA 1
ATOM 906 C C . ARG A 1 115 ? 12.770 17.935 -20.526 1.00 43.16 115 ARG A C 1
ATOM 908 O O . ARG A 1 115 ? 13.699 17.412 -19.910 1.00 43.16 115 ARG A O 1
ATOM 915 N N . PRO A 1 116 ? 12.108 17.276 -21.492 1.00 42.50 116 PRO A N 1
ATOM 916 C CA . PRO A 1 116 ? 12.275 15.848 -21.780 1.00 42.50 116 PRO A CA 1
ATOM 917 C C . PRO A 1 116 ? 13.516 15.557 -22.650 1.00 42.50 116 PRO A C 1
ATOM 919 O O . PRO A 1 116 ? 13.391 15.015 -23.743 1.00 42.50 116 PRO A O 1
ATOM 922 N N . SER A 1 117 ? 14.721 15.931 -22.203 1.00 44.91 117 SER A N 1
ATOM 923 C CA . SER A 1 117 ? 15.951 15.809 -23.014 1.00 44.91 117 SER A CA 1
ATOM 924 C C . SER A 1 117 ? 17.064 14.927 -22.427 1.00 44.91 117 SER A C 1
ATOM 926 O O . SER A 1 117 ? 18.153 14.896 -22.987 1.00 44.91 117 SER A O 1
ATOM 928 N N . ALA A 1 118 ? 16.844 14.193 -21.329 1.00 42.81 118 ALA A N 1
ATOM 9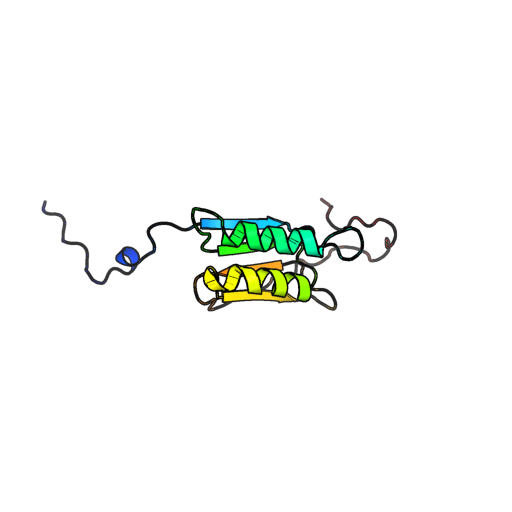29 C CA . ALA A 1 118 ? 17.895 13.373 -20.702 1.00 42.81 118 ALA A CA 1
ATOM 930 C C . ALA A 1 118 ? 17.437 11.933 -20.403 1.00 42.81 118 ALA A C 1
ATOM 932 O O . ALA A 1 118 ? 17.247 11.547 -19.254 1.00 42.81 118 ALA A O 1
ATOM 933 N N . PHE A 1 119 ? 17.286 11.122 -21.454 1.00 44.94 119 PHE A N 1
ATOM 934 C CA . PHE A 1 119 ? 16.860 9.713 -21.370 1.00 44.94 119 PHE A CA 1
ATOM 935 C C . PHE A 1 119 ? 17.911 8.773 -20.735 1.00 44.94 119 PHE A C 1
ATOM 937 O O . PHE A 1 119 ? 17.570 7.698 -20.254 1.00 44.94 119 PHE A O 1
ATOM 944 N N . HIS A 1 120 ? 19.190 9.166 -20.707 1.00 45.62 120 HIS A N 1
ATOM 945 C CA . HIS A 1 120 ? 20.311 8.257 -20.422 1.00 45.62 120 HIS A CA 1
ATOM 946 C C . HIS A 1 120 ? 20.762 8.168 -18.956 1.00 45.62 120 HIS A C 1
ATOM 948 O O . HIS A 1 120 ? 21.685 7.410 -18.672 1.00 45.62 120 HIS A O 1
ATOM 954 N N . ARG A 1 121 ? 20.181 8.934 -18.021 1.00 43.69 121 ARG A N 1
ATO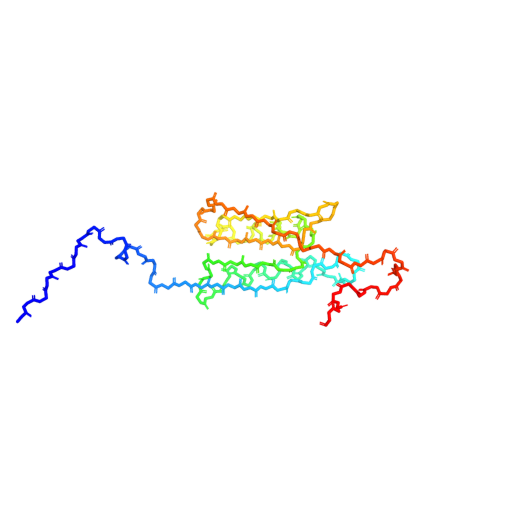M 955 C CA . ARG A 1 121 ? 20.749 9.050 -16.659 1.00 43.69 121 ARG A CA 1
ATOM 956 C C . ARG A 1 121 ? 19.963 8.413 -15.523 1.00 43.69 121 ARG A C 1
ATOM 958 O O . ARG A 1 121 ? 20.451 8.463 -14.406 1.00 43.69 121 ARG A O 1
ATOM 965 N N . GLY A 1 122 ? 18.814 7.782 -15.774 1.00 45.88 122 GLY A N 1
ATOM 966 C CA . GLY A 1 122 ? 18.143 6.925 -14.779 1.00 45.88 122 GLY A CA 1
ATOM 967 C C . GLY A 1 122 ? 17.756 7.589 -13.447 1.00 45.88 122 GLY A C 1
ATOM 968 O O . GLY A 1 122 ? 17.250 6.906 -12.565 1.00 45.88 122 GLY A O 1
ATOM 969 N N . ASP A 1 123 ? 17.950 8.898 -13.308 1.00 42.00 123 ASP A N 1
ATOM 970 C CA . ASP A 1 123 ? 17.777 9.638 -12.069 1.00 42.00 123 ASP A CA 1
ATOM 971 C C . ASP A 1 123 ? 16.672 10.670 -12.279 1.00 42.00 123 ASP A C 1
ATOM 973 O O . ASP A 1 123 ? 16.882 11.797 -12.731 1.00 42.00 123 ASP A O 1
ATOM 977 N N . TRP A 1 124 ? 15.442 10.226 -12.046 1.00 51.34 124 TRP A N 1
ATOM 978 C CA . TRP A 1 124 ? 14.290 11.108 -11.987 1.00 51.34 124 TRP A CA 1
ATOM 979 C C . TRP A 1 124 ? 13.862 11.176 -10.519 1.00 51.34 124 TRP A C 1
ATOM 981 O O . TRP A 1 124 ? 13.120 10.316 -10.059 1.00 51.34 124 TRP A O 1
ATOM 991 N N . ARG A 1 125 ? 14.390 12.152 -9.761 1.00 43.72 125 ARG A N 1
ATOM 992 C CA . ARG A 1 125 ? 13.818 12.693 -8.496 1.00 43.72 125 ARG A CA 1
ATOM 993 C C . ARG A 1 125 ? 14.763 13.651 -7.762 1.00 43.72 125 ARG A C 1
ATOM 995 O O . ARG A 1 125 ? 14.869 13.620 -6.538 1.00 43.72 125 ARG A O 1
ATOM 1002 N N . ARG A 1 126 ? 15.390 14.595 -8.462 1.00 33.25 126 ARG A N 1
ATOM 1003 C CA . ARG A 1 126 ? 15.906 15.777 -7.767 1.00 33.25 126 ARG A CA 1
ATOM 1004 C C . ARG A 1 126 ? 15.895 17.003 -8.652 1.00 33.25 126 ARG A C 1
ATOM 1006 O O . ARG A 1 126 ? 16.303 16.926 -9.803 1.00 33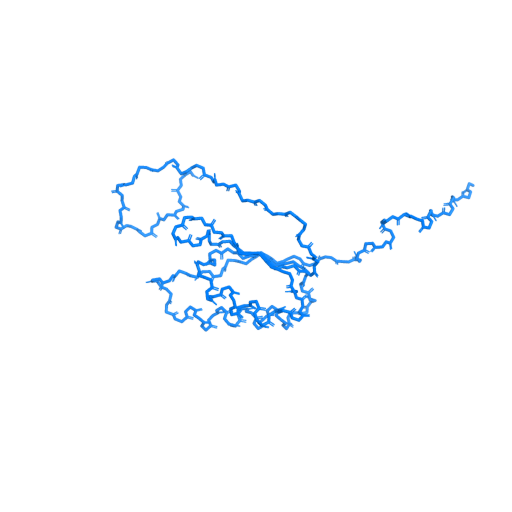.25 126 ARG A O 1
ATOM 1013 N N . LEU A 1 127 ? 15.360 18.077 -8.081 1.00 37.59 127 LEU A N 1
ATOM 1014 C CA . LEU A 1 127 ? 15.814 19.470 -8.069 1.00 37.59 127 LEU A CA 1
ATOM 1015 C C . LEU A 1 127 ? 14.572 20.289 -7.662 1.00 37.59 127 LEU A C 1
ATOM 1017 O O . LEU A 1 127 ? 13.535 20.222 -8.316 1.00 37.59 127 LEU A O 1
ATOM 1021 N N . ARG A 1 128 ? 14.578 21.032 -6.560 1.00 31.77 128 ARG A N 1
ATOM 1022 C CA . ARG A 1 128 ? 15.715 21.678 -5.893 1.00 31.77 128 ARG A CA 1
ATOM 1023 C C . ARG A 1 128 ? 16.231 20.944 -4.663 1.00 31.77 128 ARG A C 1
ATOM 1025 O O . ARG A 1 128 ? 15.408 20.338 -3.948 1.00 31.77 128 ARG A O 1
#